Protein AF-A0A0C1F9B2-F1 (afdb_monomer_lite)

Structure (mmCIF, N/CA/C/O backbone):
data_AF-A0A0C1F9B2-F1
#
_entry.id   AF-A0A0C1F9B2-F1
#
loop_
_atom_site.group_PDB
_atom_site.id
_atom_site.type_symbol
_atom_site.label_atom_id
_atom_site.label_alt_id
_atom_site.label_comp_id
_atom_site.label_asym_id
_atom_site.label_entity_id
_atom_site.label_seq_id
_atom_site.pdbx_PDB_ins_code
_atom_site.Cartn_x
_atom_site.Cartn_y
_atom_site.Cartn_z
_atom_site.occupancy
_atom_site.B_iso_or_equiv
_atom_site.auth_seq_id
_atom_site.auth_comp_id
_atom_site.auth_asym_id
_atom_site.auth_atom_id
_atom_site.pdbx_PDB_model_num
ATOM 1 N N . MET A 1 1 ? -14.147 -4.500 24.768 1.00 48.09 1 MET A N 1
ATOM 2 C CA . MET A 1 1 ? -12.874 -5.251 24.877 1.00 48.09 1 MET A CA 1
ATOM 3 C C . MET A 1 1 ? -12.028 -4.928 23.657 1.00 48.09 1 MET A C 1
ATOM 5 O O . MET A 1 1 ? -12.586 -4.909 22.569 1.00 48.09 1 MET A O 1
ATOM 9 N N . LYS A 1 2 ? -10.729 -4.640 23.816 1.00 64.00 2 LYS A N 1
ATOM 10 C CA . LYS A 1 2 ? -9.827 -4.452 22.667 1.00 64.00 2 LYS A CA 1
ATOM 11 C C . LYS A 1 2 ? -9.590 -5.816 22.017 1.00 64.00 2 LYS A C 1
ATOM 13 O O . LYS A 1 2 ? -9.152 -6.745 22.693 1.00 64.00 2 LYS A O 1
ATOM 18 N N . THR A 1 3 ? -9.939 -5.950 20.745 1.00 78.38 3 THR A N 1
ATOM 19 C CA . THR A 1 3 ? -9.716 -7.176 19.975 1.00 78.38 3 THR A CA 1
ATOM 20 C C . THR A 1 3 ? -8.301 -7.185 19.410 1.00 78.38 3 THR A C 1
ATOM 22 O O . THR A 1 3 ? -7.729 -6.136 19.123 1.00 78.38 3 THR A O 1
ATOM 25 N N . LYS A 1 4 ? -7.705 -8.375 19.288 1.00 85.56 4 LYS A N 1
ATOM 26 C CA . LYS A 1 4 ? -6.409 -8.524 18.619 1.00 85.56 4 LYS A CA 1
ATOM 27 C C . LYS A 1 4 ? -6.575 -8.234 17.123 1.00 85.56 4 LYS A C 1
ATOM 29 O O . LYS A 1 4 ? -7.616 -8.567 16.542 1.00 85.56 4 LYS A O 1
ATOM 34 N N . LEU A 1 5 ? -5.525 -7.673 16.519 1.00 83.81 5 LEU A N 1
ATOM 35 C CA . LEU A 1 5 ? -5.416 -7.527 15.068 1.00 83.81 5 LEU A CA 1
ATOM 36 C C . LEU A 1 5 ? -5.719 -8.867 14.381 1.00 83.81 5 LEU A C 1
ATOM 38 O O . LEU A 1 5 ? -5.321 -9.922 14.881 1.00 83.81 5 LEU A O 1
ATOM 42 N N . LEU A 1 6 ? -6.401 -8.821 13.231 1.00 87.88 6 LEU A N 1
ATOM 43 C CA . LEU A 1 6 ? -6.657 -10.018 12.413 1.00 87.88 6 LEU A CA 1
ATOM 44 C C . LEU A 1 6 ? -5.352 -10.690 11.978 1.00 87.88 6 LEU A C 1
ATOM 46 O O . LEU A 1 6 ? -5.265 -11.913 11.951 1.00 87.88 6 LEU A O 1
ATOM 50 N N . ILE A 1 7 ? -4.347 -9.871 11.665 1.00 88.81 7 ILE A N 1
ATOM 51 C CA . ILE A 1 7 ? -2.993 -10.309 11.350 1.00 88.81 7 ILE A CA 1
ATOM 52 C C . ILE A 1 7 ? -2.043 -9.714 12.395 1.00 88.81 7 ILE A C 1
ATOM 54 O O . ILE A 1 7 ? -2.072 -8.501 12.614 1.00 88.81 7 ILE A O 1
ATOM 58 N N . PRO A 1 8 ? -1.186 -10.528 13.031 1.00 92.00 8 PRO A N 1
ATOM 59 C CA . PRO A 1 8 ? -0.151 -10.053 13.940 1.00 92.00 8 PRO A CA 1
ATOM 60 C C . PRO A 1 8 ? 0.686 -8.897 13.366 1.00 92.00 8 PRO A C 1
ATOM 62 O O . PRO A 1 8 ? 1.066 -8.902 12.194 1.00 92.00 8 PRO A O 1
ATOM 65 N N . ALA A 1 9 ? 1.017 -7.912 14.206 1.00 90.69 9 ALA A N 1
ATOM 66 C CA . ALA A 1 9 ? 1.734 -6.706 13.780 1.00 90.69 9 ALA A CA 1
ATOM 67 C C . ALA A 1 9 ? 3.113 -7.004 13.158 1.00 90.69 9 ALA A C 1
ATOM 69 O O . ALA A 1 9 ? 3.513 -6.340 12.205 1.00 90.69 9 ALA A O 1
ATOM 70 N N . ASN A 1 10 ? 3.807 -8.039 13.641 1.00 93.31 10 ASN A N 1
ATOM 71 C CA . ASN A 1 10 ? 5.087 -8.506 13.096 1.00 93.31 10 ASN A CA 1
ATOM 72 C C . ASN A 1 10 ? 4.993 -9.024 11.650 1.00 93.31 10 ASN A C 1
ATOM 74 O O . ASN A 1 10 ? 6.021 -9.135 10.995 1.00 93.31 10 ASN A O 1
ATOM 78 N N . ILE A 1 11 ? 3.792 -9.331 11.155 1.00 94.25 11 ILE A N 1
ATOM 79 C CA . ILE A 1 11 ? 3.538 -9.724 9.763 1.00 94.25 11 ILE A CA 1
ATOM 80 C C . ILE A 1 11 ? 2.943 -8.544 8.984 1.00 94.25 11 ILE A C 1
ATOM 82 O O . ILE A 1 11 ? 3.362 -8.258 7.862 1.00 94.25 11 ILE A O 1
ATOM 86 N N . LEU A 1 12 ? 1.997 -7.821 9.593 1.00 94.00 12 LEU A N 1
ATOM 87 C CA . LEU A 1 12 ? 1.293 -6.714 8.947 1.00 94.00 12 LEU A CA 1
ATOM 88 C C . LEU A 1 12 ? 2.220 -5.534 8.611 1.00 94.00 12 LEU A C 1
ATOM 90 O O . LEU A 1 12 ? 2.073 -4.933 7.550 1.00 94.00 12 LEU A O 1
ATOM 94 N N . ILE A 1 13 ? 3.188 -5.219 9.479 1.00 94.50 13 ILE A N 1
ATOM 95 C CA . ILE A 1 13 ? 4.141 -4.121 9.254 1.00 94.50 13 ILE A CA 1
ATOM 96 C C . ILE A 1 13 ? 5.056 -4.409 8.049 1.00 94.50 13 ILE A C 1
ATOM 98 O O . ILE A 1 13 ? 5.111 -3.562 7.156 1.00 94.50 13 ILE A O 1
ATOM 102 N N . PRO A 1 14 ? 5.728 -5.575 7.944 1.00 96.25 14 PRO A N 1
ATOM 103 C CA . PRO A 1 14 ? 6.480 -5.924 6.740 1.00 96.25 14 PRO A CA 1
ATOM 104 C C . PRO A 1 14 ? 5.639 -5.901 5.463 1.00 96.25 14 PRO A C 1
ATOM 106 O O . PRO A 1 14 ? 6.103 -5.387 4.450 1.00 96.25 14 PRO A O 1
ATOM 109 N N . LEU A 1 15 ? 4.395 -6.396 5.507 1.00 95.12 15 LEU A N 1
ATOM 110 C CA . LEU A 1 15 ? 3.470 -6.336 4.369 1.00 95.12 15 LEU A CA 1
ATOM 111 C C . LEU A 1 15 ? 3.159 -4.895 3.954 1.00 95.12 15 LEU A C 1
ATOM 113 O O . LEU A 1 15 ? 3.148 -4.594 2.7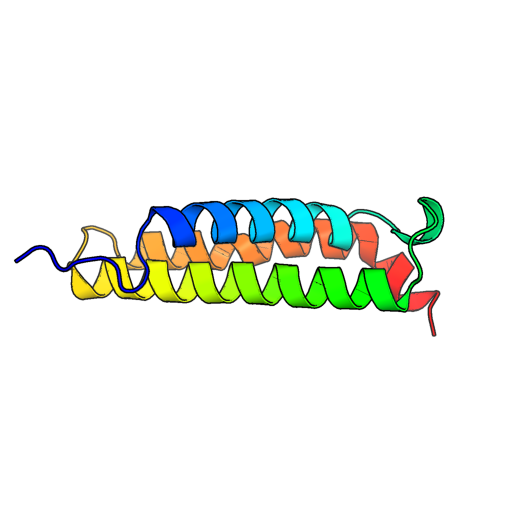62 1.00 95.12 15 LEU A O 1
ATOM 117 N N . ALA A 1 16 ? 2.932 -4.006 4.924 1.00 94.00 16 ALA A N 1
ATOM 118 C CA . ALA A 1 16 ? 2.670 -2.593 4.675 1.00 94.00 16 ALA A CA 1
ATOM 119 C C . ALA A 1 16 ? 3.889 -1.892 4.062 1.00 94.00 16 ALA A C 1
ATOM 121 O O . ALA A 1 16 ? 3.746 -1.167 3.080 1.00 94.00 16 ALA A O 1
ATOM 122 N N . LEU A 1 17 ? 5.087 -2.147 4.597 1.00 95.31 17 LEU A N 1
ATOM 123 C CA . LEU A 1 17 ? 6.337 -1.600 4.067 1.00 95.31 17 LEU A CA 1
ATOM 124 C C . LEU A 1 17 ? 6.619 -2.114 2.655 1.00 95.31 17 LEU A C 1
ATOM 126 O O . LEU A 1 17 ? 6.905 -1.320 1.761 1.00 95.31 17 LEU A O 1
ATOM 130 N N . PHE A 1 18 ? 6.493 -3.425 2.441 1.00 95.38 18 PHE A N 1
ATOM 131 C CA . PHE A 1 18 ? 6.670 -4.039 1.131 1.00 95.38 18 PHE A CA 1
ATOM 132 C C . PHE A 1 18 ? 5.677 -3.458 0.121 1.00 95.38 18 PHE A C 1
ATOM 134 O O . PHE A 1 18 ? 6.082 -2.957 -0.927 1.00 95.38 18 PHE A O 1
ATOM 141 N N . GLY A 1 19 ? 4.385 -3.460 0.463 1.00 92.69 19 GLY A N 1
ATOM 142 C CA . GLY A 1 19 ? 3.326 -2.902 -0.370 1.00 92.69 19 GLY A CA 1
ATOM 143 C C . GLY A 1 19 ? 3.607 -1.450 -0.742 1.00 92.69 19 GLY A C 1
ATOM 144 O O . GLY A 1 19 ? 3.629 -1.128 -1.927 1.00 92.69 19 GLY A O 1
ATOM 145 N N . ALA A 1 20 ? 3.916 -0.593 0.233 1.00 91.00 20 ALA A N 1
ATOM 146 C CA . ALA A 1 20 ? 4.182 0.825 -0.000 1.00 91.00 20 ALA A CA 1
ATOM 147 C C . ALA A 1 20 ? 5.415 1.066 -0.889 1.00 91.00 20 ALA A C 1
ATOM 149 O O . ALA A 1 20 ? 5.315 1.761 -1.903 1.00 91.00 20 ALA A O 1
ATOM 150 N N . ILE A 1 21 ? 6.564 0.472 -0.545 1.00 92.50 21 ILE A N 1
ATOM 151 C CA . ILE A 1 21 ? 7.831 0.691 -1.259 1.00 92.50 21 ILE A CA 1
ATOM 152 C C . ILE A 1 21 ? 7.723 0.184 -2.695 1.00 92.50 21 ILE A C 1
ATOM 154 O O . ILE A 1 21 ? 7.998 0.928 -3.638 1.00 92.50 21 ILE A O 1
ATOM 158 N N . PHE A 1 22 ? 7.293 -1.064 -2.882 1.00 92.62 22 PHE A N 1
ATOM 159 C CA . PHE A 1 22 ? 7.259 -1.668 -4.210 1.00 92.62 22 PHE A CA 1
ATOM 160 C C . PHE A 1 22 ? 6.116 -1.126 -5.068 1.00 92.62 22 PHE A C 1
ATOM 162 O O . PHE A 1 22 ? 6.278 -1.029 -6.283 1.00 92.62 22 PHE A O 1
ATOM 169 N N . THR A 1 23 ? 5.003 -0.683 -4.477 1.00 91.06 23 THR A N 1
ATOM 170 C CA . THR A 1 23 ? 3.963 0.029 -5.234 1.00 91.06 23 THR A CA 1
ATOM 171 C C . THR A 1 23 ? 4.536 1.316 -5.818 1.00 91.06 23 THR A C 1
ATOM 173 O O . THR A 1 23 ? 4.502 1.501 -7.033 1.00 91.06 23 THR A O 1
ATOM 176 N N . VAL A 1 24 ? 5.137 2.174 -4.989 1.00 88.25 24 VAL A N 1
ATOM 177 C CA . VAL A 1 24 ? 5.729 3.431 -5.468 1.00 88.25 24 VAL A CA 1
ATOM 178 C C . VAL A 1 24 ? 6.840 3.155 -6.477 1.00 88.25 24 VAL A C 1
ATOM 180 O O . VAL A 1 24 ? 6.854 3.766 -7.544 1.00 88.25 24 VAL A O 1
ATOM 183 N N . PHE A 1 25 ? 7.739 2.214 -6.192 1.00 88.81 25 PHE A N 1
ATOM 184 C CA . PHE A 1 25 ? 8.878 1.918 -7.057 1.00 88.81 25 PHE A CA 1
ATOM 185 C C . PHE A 1 25 ? 8.448 1.350 -8.417 1.00 88.81 25 PHE A C 1
ATOM 187 O O . PHE A 1 25 ? 8.805 1.897 -9.459 1.00 88.81 25 PHE A O 1
ATOM 194 N N . THR A 1 26 ? 7.626 0.299 -8.434 1.00 89.50 26 THR A N 1
ATOM 195 C CA . THR A 1 26 ? 7.234 -0.361 -9.689 1.00 89.50 26 THR A CA 1
ATOM 196 C C . THR A 1 26 ? 6.266 0.477 -10.533 1.00 89.50 26 THR A C 1
ATOM 198 O O . THR A 1 26 ? 6.285 0.410 -11.766 1.00 89.50 26 THR A O 1
ATOM 201 N N . VAL A 1 27 ? 5.451 1.329 -9.903 1.00 87.56 27 VAL A N 1
ATOM 202 C CA . VAL A 1 27 ? 4.593 2.282 -10.621 1.00 87.56 27 VAL A CA 1
ATOM 203 C C . VAL A 1 27 ? 5.400 3.475 -11.130 1.00 87.56 27 VAL A C 1
ATOM 205 O O . VAL A 1 27 ? 5.152 3.936 -12.241 1.00 87.56 27 VAL A O 1
ATOM 208 N N . SER A 1 28 ? 6.420 3.935 -10.408 1.00 86.44 28 SER A N 1
ATOM 209 C CA . SER A 1 28 ? 7.209 5.099 -10.833 1.00 86.44 28 SER A CA 1
ATOM 210 C C . SER A 1 28 ? 8.235 4.761 -11.911 1.00 86.44 28 SER A C 1
ATOM 212 O O . SER A 1 28 ? 8.330 5.485 -12.900 1.00 86.44 28 SER A O 1
ATOM 214 N N . PHE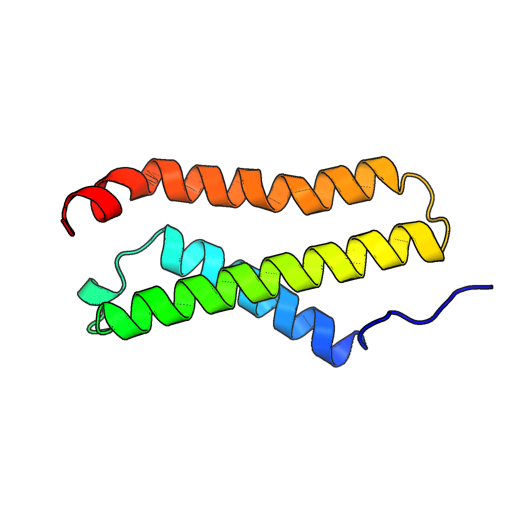 A 1 29 ? 8.961 3.653 -11.763 1.00 85.94 29 PHE A N 1
ATOM 215 C CA . PHE A 1 29 ? 10.117 3.325 -12.599 1.00 85.94 29 PHE A CA 1
ATOM 216 C C . PHE A 1 29 ? 9.807 2.254 -13.649 1.00 85.94 29 PHE A C 1
ATOM 218 O O . PHE A 1 29 ? 8.859 1.475 -13.516 1.00 85.94 29 PHE A O 1
ATOM 225 N N . ASP A 1 30 ? 10.602 2.232 -14.718 1.00 83.75 30 ASP A N 1
ATOM 226 C CA . ASP A 1 30 ? 10.659 1.096 -15.633 1.00 83.75 30 ASP A CA 1
ATOM 227 C C . ASP A 1 30 ? 11.726 0.115 -15.143 1.00 83.75 30 ASP A C 1
ATOM 229 O O . ASP A 1 30 ? 12.924 0.386 -15.210 1.00 83.75 30 ASP A O 1
ATOM 233 N N . LEU A 1 31 ? 11.285 -1.031 -14.631 1.00 85.06 31 LEU A N 1
ATOM 234 C CA . LEU A 1 31 ? 12.174 -2.043 -14.065 1.00 85.06 31 LEU A CA 1
ATOM 235 C C . LEU A 1 31 ? 13.064 -2.703 -15.125 1.00 85.06 31 LEU A C 1
ATOM 237 O O . LEU A 1 31 ? 14.134 -3.209 -14.787 1.00 85.06 31 LEU A O 1
ATOM 241 N N . THR A 1 32 ? 12.674 -2.647 -16.401 1.00 85.62 32 THR A N 1
ATOM 242 C CA . THR A 1 32 ? 13.485 -3.198 -17.494 1.00 85.62 32 THR A CA 1
ATOM 243 C C . THR A 1 32 ? 14.798 -2.442 -17.673 1.00 85.62 32 THR A C 1
ATOM 245 O O . THR A 1 32 ? 15.815 -3.057 -17.985 1.00 85.62 32 THR A O 1
ATOM 248 N N . SER A 1 33 ? 14.824 -1.143 -17.348 1.00 84.94 33 SER A N 1
ATOM 249 C CA . SER A 1 33 ? 16.053 -0.336 -17.357 1.00 84.94 33 SER A CA 1
ATOM 250 C C . SER A 1 33 ? 17.083 -0.776 -16.308 1.00 84.94 33 SER A C 1
ATOM 252 O O . SER A 1 33 ? 18.269 -0.501 -16.456 1.00 84.94 33 SER A O 1
ATOM 254 N N . PHE A 1 34 ? 16.648 -1.517 -15.284 1.00 85.31 34 PHE A N 1
ATOM 255 C CA . PHE A 1 34 ? 17.506 -2.116 -14.260 1.00 85.31 34 PHE A CA 1
ATOM 256 C C . PHE A 1 34 ? 17.875 -3.578 -14.568 1.00 85.31 34 PHE A C 1
ATOM 258 O O . PHE A 1 34 ? 18.396 -4.277 -13.701 1.00 85.31 34 PHE A O 1
ATOM 265 N N . GLY A 1 35 ? 17.579 -4.073 -15.775 1.00 88.94 35 GLY A N 1
ATOM 266 C CA . GLY A 1 35 ? 17.830 -5.463 -16.169 1.00 88.94 35 GLY A CA 1
ATOM 267 C C . GLY A 1 35 ? 16.810 -6.470 -15.628 1.00 88.94 35 GLY A C 1
ATOM 268 O O . GLY A 1 35 ? 17.005 -7.675 -15.771 1.00 88.94 35 GLY A O 1
ATOM 269 N N . ILE A 1 36 ? 15.710 -6.009 -15.019 1.00 87.62 36 ILE A N 1
ATOM 270 C CA . ILE A 1 36 ? 14.644 -6.890 -14.532 1.00 87.62 36 ILE A CA 1
ATOM 271 C C . ILE A 1 36 ? 13.717 -7.243 -15.706 1.00 87.62 36 ILE A C 1
ATOM 273 O O . ILE A 1 36 ? 13.168 -6.338 -16.339 1.00 87.62 36 ILE A O 1
ATOM 277 N N . PRO A 1 37 ? 13.472 -8.537 -15.990 1.00 89.19 37 PRO A N 1
ATOM 278 C CA . PRO A 1 37 ? 12.561 -8.939 -17.055 1.00 89.19 37 PRO A CA 1
ATOM 279 C C . PRO A 1 37 ? 11.157 -8.360 -16.863 1.00 89.19 37 PRO A C 1
ATOM 281 O O . PRO A 1 37 ? 10.636 -8.330 -15.746 1.00 89.19 37 PRO A O 1
ATOM 284 N N . LEU A 1 38 ? 10.492 -7.982 -17.960 1.00 86.81 38 LEU A N 1
ATOM 285 C CA . LEU A 1 38 ? 9.162 -7.366 -17.910 1.00 86.81 38 LEU A CA 1
ATOM 286 C C . LEU A 1 38 ? 8.137 -8.219 -17.143 1.00 86.81 38 LEU A C 1
ATOM 288 O O . LEU A 1 38 ? 7.346 -7.689 -16.364 1.00 86.81 38 LEU A O 1
ATOM 292 N N . ALA A 1 39 ? 8.169 -9.541 -17.333 1.00 87.44 39 ALA A N 1
ATOM 293 C CA . ALA A 1 39 ? 7.293 -10.474 -16.627 1.00 87.44 39 ALA A CA 1
ATOM 294 C C . ALA A 1 39 ? 7.509 -10.433 -15.103 1.00 87.44 39 ALA A C 1
ATOM 296 O O . ALA A 1 39 ? 6.541 -10.354 -14.347 1.00 87.44 39 ALA A O 1
ATOM 29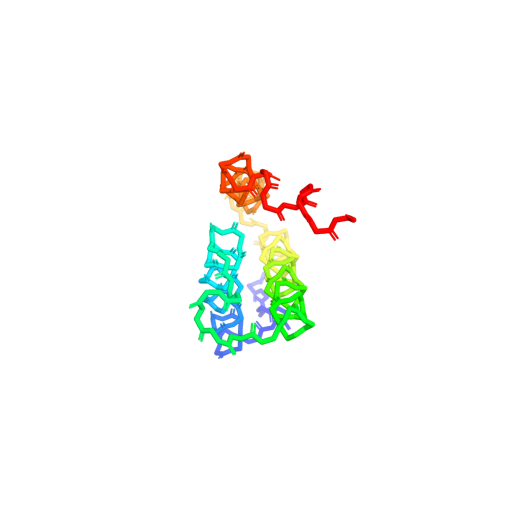7 N N . ALA A 1 40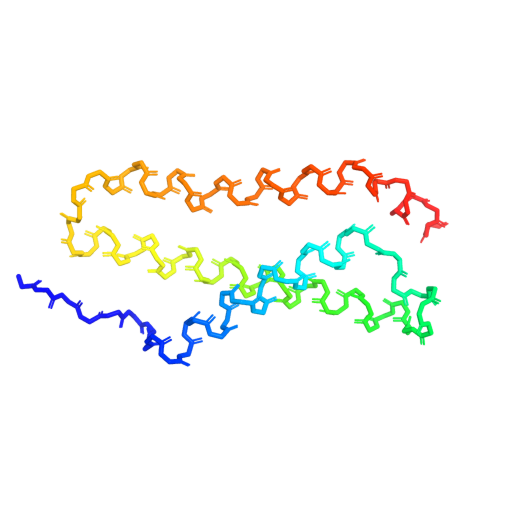 ? 8.769 -10.409 -14.656 1.00 88.50 40 ALA A N 1
ATOM 298 C CA . ALA A 1 40 ? 9.117 -10.301 -13.241 1.00 88.50 40 ALA A CA 1
ATOM 299 C C . ALA A 1 40 ? 8.716 -8.935 -12.664 1.00 88.50 40 ALA A C 1
ATOM 301 O O . ALA A 1 40 ? 8.181 -8.865 -11.559 1.00 88.50 40 ALA A O 1
ATOM 302 N N . GLY A 1 41 ? 8.897 -7.857 -13.434 1.00 87.75 41 GLY A N 1
ATOM 303 C CA . GLY A 1 41 ? 8.468 -6.517 -13.036 1.00 87.75 41 GLY A CA 1
ATOM 304 C C . GLY A 1 41 ? 6.952 -6.404 -12.856 1.00 87.75 41 GLY A C 1
ATOM 305 O O . GLY A 1 41 ? 6.492 -5.901 -11.833 1.00 87.75 41 GLY A O 1
ATOM 306 N N . LYS A 1 42 ? 6.169 -6.946 -13.799 1.00 88.31 42 LYS A N 1
ATOM 307 C CA . LYS A 1 42 ? 4.700 -7.009 -13.695 1.00 88.31 42 LYS A CA 1
ATOM 308 C C . LYS A 1 42 ? 4.255 -7.845 -12.496 1.00 88.31 42 LYS A C 1
ATOM 310 O O . LYS A 1 42 ? 3.390 -7.413 -11.738 1.00 88.31 42 LYS A O 1
ATOM 315 N N . PHE A 1 43 ? 4.868 -9.011 -12.295 1.00 91.62 43 PHE A N 1
ATOM 316 C CA . PHE A 1 43 ? 4.596 -9.867 -11.141 1.00 91.62 43 PHE A CA 1
ATOM 317 C C . PHE A 1 43 ? 4.839 -9.136 -9.813 1.00 91.62 43 PHE A C 1
ATOM 319 O O . PHE A 1 43 ? 3.982 -9.158 -8.929 1.00 91.62 43 PHE A O 1
ATOM 326 N N . LEU A 1 44 ? 5.956 -8.412 -9.703 1.00 92.50 44 LEU A N 1
ATOM 327 C CA . LEU A 1 44 ? 6.283 -7.614 -8.525 1.00 92.50 44 LEU A CA 1
ATOM 328 C C . LEU A 1 44 ? 5.257 -6.499 -8.274 1.00 92.50 44 LEU A C 1
ATOM 330 O O . LEU A 1 44 ? 4.838 -6.311 -7.132 1.00 92.50 44 LEU A O 1
ATOM 334 N N . THR A 1 45 ? 4.799 -5.804 -9.322 1.00 91.00 45 THR A N 1
ATOM 335 C CA . THR A 1 45 ? 3.716 -4.812 -9.211 1.00 91.00 45 THR A CA 1
ATOM 336 C C . THR A 1 45 ? 2.423 -5.435 -8.690 1.00 91.00 45 THR A C 1
ATOM 338 O O . THR A 1 45 ? 1.801 -4.876 -7.787 1.00 91.00 45 THR A O 1
ATOM 341 N N . TYR A 1 46 ? 2.023 -6.602 -9.207 1.00 91.88 46 TYR A N 1
ATOM 342 C CA . TYR A 1 46 ? 0.809 -7.283 -8.746 1.00 91.88 46 TYR A CA 1
ATOM 343 C C . TYR A 1 46 ? 0.888 -7.676 -7.271 1.00 91.88 46 TYR A C 1
ATOM 345 O O . TYR A 1 46 ? -0.059 -7.420 -6.526 1.00 91.88 46 TYR A O 1
ATOM 353 N N . ILE A 1 47 ? 2.015 -8.244 -6.831 1.00 94.88 47 ILE A N 1
ATOM 354 C CA . ILE A 1 47 ? 2.206 -8.589 -5.417 1.00 94.88 47 ILE A CA 1
ATOM 355 C C . ILE A 1 47 ? 2.182 -7.327 -4.555 1.00 94.88 47 ILE A C 1
ATOM 357 O O . ILE A 1 47 ? 1.513 -7.314 -3.526 1.00 94.88 47 ILE A O 1
ATOM 361 N N . ALA A 1 48 ? 2.857 -6.254 -4.973 1.00 93.38 48 ALA A N 1
ATOM 362 C CA . ALA A 1 48 ? 2.878 -5.006 -4.217 1.00 93.38 48 ALA A CA 1
ATOM 363 C C . ALA A 1 48 ? 1.468 -4.419 -4.027 1.00 93.38 48 ALA A C 1
ATOM 365 O O . ALA A 1 48 ? 1.098 -4.055 -2.907 1.00 93.38 48 ALA A O 1
ATOM 366 N N . PHE A 1 49 ? 0.652 -4.395 -5.086 1.00 92.25 49 PHE A N 1
ATOM 367 C CA . PHE A 1 49 ? -0.745 -3.968 -4.997 1.00 92.25 49 PHE A CA 1
ATOM 368 C C . PHE A 1 49 ? -1.583 -4.885 -4.107 1.00 92.25 49 PHE A C 1
ATOM 370 O O . PHE A 1 49 ? -2.356 -4.387 -3.287 1.00 92.25 49 PHE A O 1
ATOM 377 N N . LEU A 1 50 ? -1.409 -6.205 -4.216 1.00 94.50 50 LEU A N 1
ATOM 378 C CA . LEU A 1 50 ? -2.127 -7.165 -3.382 1.00 94.50 50 LEU A CA 1
ATOM 379 C C . LEU A 1 50 ? -1.780 -6.993 -1.897 1.00 94.50 50 LEU A C 1
ATOM 381 O O . LEU A 1 50 ? -2.681 -6.955 -1.060 1.00 94.50 50 LEU A O 1
ATOM 385 N N . CYS A 1 51 ? -0.498 -6.831 -1.561 1.00 94.44 51 CYS A N 1
ATOM 386 C CA . CYS A 1 51 ? -0.055 -6.560 -0.194 1.00 94.44 51 CYS A CA 1
ATOM 387 C C . CYS A 1 51 ? -0.670 -5.263 0.344 1.00 94.44 51 CYS A C 1
ATOM 389 O O . CYS A 1 51 ? -1.254 -5.277 1.428 1.00 94.44 51 CYS A O 1
ATOM 391 N N . SER A 1 52 ? -0.603 -4.169 -0.422 1.00 92.81 52 SER A N 1
ATOM 392 C CA . SER A 1 52 ? -1.205 -2.882 -0.041 1.00 92.81 52 SER A CA 1
ATOM 393 C C . SER A 1 52 ? -2.714 -3.002 0.195 1.00 92.81 52 SER A C 1
ATOM 395 O O . SER A 1 52 ? -3.237 -2.475 1.178 1.00 92.81 52 SER A O 1
ATOM 397 N N . PHE A 1 53 ? -3.413 -3.746 -0.666 1.00 93.25 53 PHE A N 1
ATOM 398 C CA . PHE A 1 53 ? -4.848 -3.993 -0.541 1.00 93.25 53 PHE A CA 1
ATOM 399 C C . PHE A 1 53 ? -5.197 -4.803 0.716 1.00 93.25 53 PHE A C 1
ATOM 401 O O . PHE A 1 53 ? -6.078 -4.406 1.480 1.00 93.25 53 PHE A O 1
ATOM 408 N N . LEU A 1 54 ? -4.482 -5.903 0.977 1.00 93.88 54 LEU A N 1
ATOM 409 C CA . LEU A 1 54 ? -4.691 -6.729 2.172 1.00 93.88 54 LEU A CA 1
ATOM 410 C C . LEU A 1 54 ? -4.435 -5.941 3.460 1.00 93.88 54 LEU A C 1
ATOM 412 O O . LEU A 1 54 ? -5.213 -6.042 4.409 1.00 93.88 54 LEU A O 1
ATOM 416 N N . VAL A 1 55 ? -3.379 -5.125 3.483 1.00 94.62 55 VAL A N 1
ATOM 417 C CA . VAL A 1 55 ? -3.074 -4.242 4.614 1.00 94.62 55 VAL A CA 1
ATOM 418 C C . VAL A 1 55 ? -4.226 -3.270 4.855 1.00 94.62 55 VAL A C 1
ATOM 420 O O . VAL A 1 55 ? -4.694 -3.162 5.989 1.00 94.62 55 VAL A O 1
ATOM 423 N N . ALA A 1 56 ? -4.736 -2.619 3.806 1.00 94.62 56 ALA A N 1
ATOM 424 C CA . ALA A 1 56 ? -5.874 -1.714 3.928 1.00 94.62 56 ALA A CA 1
ATOM 425 C C . ALA A 1 56 ? -7.112 -2.429 4.496 1.00 94.62 56 ALA A C 1
ATOM 427 O O . ALA A 1 56 ? -7.714 -1.929 5.445 1.00 94.62 56 ALA A O 1
ATOM 428 N N . LEU A 1 57 ? -7.459 -3.622 3.997 1.00 94.88 57 LEU A N 1
ATOM 429 C CA . LEU A 1 57 ? -8.595 -4.396 4.514 1.00 94.88 57 LEU A CA 1
ATOM 430 C C . LEU A 1 57 ? -8.445 -4.753 5.997 1.00 94.88 57 LEU A C 1
ATOM 432 O O . LEU A 1 57 ? -9.399 -4.607 6.766 1.00 94.88 57 LEU A O 1
ATOM 436 N N . VAL A 1 58 ? -7.257 -5.199 6.412 1.00 95.19 58 VAL A N 1
ATOM 437 C CA . VAL A 1 58 ? -6.989 -5.556 7.812 1.00 95.19 58 VAL A CA 1
ATOM 438 C C . VAL A 1 58 ? -7.103 -4.333 8.718 1.00 95.19 58 VAL A C 1
ATOM 440 O O . VAL A 1 58 ? -7.750 -4.420 9.761 1.00 95.19 58 VAL A O 1
ATOM 443 N N . LEU A 1 59 ? -6.530 -3.195 8.316 1.00 95.12 59 LEU A N 1
ATOM 444 C CA . LEU A 1 59 ? -6.577 -1.956 9.096 1.00 95.12 59 LEU A CA 1
ATOM 445 C C . LEU A 1 59 ? -7.992 -1.370 9.168 1.00 95.12 59 LEU A C 1
ATOM 447 O O . LEU A 1 59 ? -8.419 -0.948 10.242 1.00 95.12 59 LEU A O 1
ATOM 451 N N . ILE A 1 60 ? -8.749 -1.399 8.066 1.00 95.44 60 ILE A N 1
ATOM 452 C CA . ILE A 1 60 ? -10.165 -1.003 8.053 1.00 95.44 60 ILE A CA 1
ATOM 453 C C . ILE A 1 60 ? -10.956 -1.901 9.010 1.00 95.44 60 ILE A C 1
ATOM 455 O O . ILE A 1 60 ? -11.671 -1.408 9.882 1.00 95.44 60 ILE A O 1
ATOM 459 N N . SER A 1 61 ? -10.803 -3.222 8.905 1.00 95.12 61 SER A N 1
ATOM 460 C CA . SER A 1 61 ? -11.497 -4.146 9.804 1.00 95.12 61 SER A CA 1
ATOM 461 C C . SER A 1 61 ? -11.140 -3.890 11.270 1.00 95.12 61 SER A C 1
ATOM 463 O O . SER A 1 61 ? -12.031 -3.887 12.119 1.00 95.12 61 SER A O 1
ATOM 465 N N . ASP A 1 62 ? -9.872 -3.609 11.576 1.00 94.75 62 ASP A N 1
ATOM 466 C CA . ASP A 1 62 ? -9.426 -3.311 12.936 1.00 94.75 62 ASP A CA 1
ATOM 467 C C . ASP A 1 62 ? -10.100 -2.057 13.516 1.00 94.75 62 ASP A C 1
ATOM 469 O O . ASP A 1 62 ? -10.671 -2.120 14.611 1.00 94.75 62 ASP A O 1
ATOM 473 N N . VAL A 1 63 ? -10.132 -0.945 12.769 1.00 96.06 63 VAL A N 1
ATOM 474 C CA . VAL A 1 63 ? -10.739 0.301 13.270 1.00 96.06 63 VAL A CA 1
ATOM 475 C C . VAL A 1 63 ? -12.244 0.164 13.509 1.00 96.06 63 VAL A C 1
ATOM 477 O O . VAL A 1 63 ? -12.775 0.768 14.447 1.00 96.06 63 VAL A O 1
ATOM 480 N N . PHE A 1 64 ? -12.937 -0.660 12.715 1.00 95.25 64 PHE A N 1
ATOM 481 C CA . PHE A 1 64 ? -14.355 -0.959 12.923 1.00 95.25 64 PHE A CA 1
ATOM 482 C C . PHE A 1 64 ? -14.582 -1.928 14.087 1.00 95.25 64 PHE A C 1
ATOM 484 O O . PHE A 1 64 ? -15.418 -1.642 14.947 1.00 95.25 64 PHE A O 1
ATOM 491 N N . ARG A 1 65 ? -13.827 -3.032 14.163 1.00 94.12 65 ARG A N 1
ATOM 492 C CA . ARG A 1 65 ? -13.955 -4.041 15.233 1.00 94.12 65 ARG A CA 1
ATOM 493 C C . ARG A 1 65 ? -13.649 -3.465 16.612 1.00 94.12 65 ARG A C 1
ATOM 495 O O . ARG A 1 65 ? -14.302 -3.836 17.583 1.00 94.12 65 ARG A O 1
ATOM 502 N N . ASN A 1 66 ? -12.697 -2.539 16.696 1.00 92.31 66 ASN A N 1
ATOM 503 C CA . ASN A 1 66 ? -12.320 -1.885 17.949 1.00 92.31 66 ASN A CA 1
ATOM 504 C C . ASN A 1 66 ? -13.083 -0.579 18.222 1.00 92.31 66 ASN A C 1
ATOM 506 O O . ASN A 1 66 ? -12.813 0.074 19.229 1.00 92.31 66 ASN A O 1
ATOM 510 N N . ASN A 1 67 ? -14.035 -0.204 17.357 1.00 92.56 67 ASN A N 1
ATOM 511 C CA . ASN A 1 67 ? -14.810 1.035 17.440 1.00 92.56 67 ASN A CA 1
ATOM 512 C C . ASN A 1 67 ? -13.933 2.280 17.681 1.00 92.56 67 ASN A C 1
ATOM 514 O O . ASN A 1 67 ? -14.225 3.108 18.547 1.00 92.56 67 ASN A O 1
ATOM 518 N N . ILE A 1 68 ? -12.835 2.390 16.928 1.00 94.25 68 ILE A N 1
ATOM 519 C CA . ILE A 1 68 ? -11.867 3.479 17.076 1.00 94.25 68 ILE A CA 1
ATOM 520 C C . ILE A 1 68 ? -12.544 4.821 16.740 1.00 94.25 68 ILE A C 1
ATOM 522 O O . ILE A 1 68 ? -13.236 4.920 15.717 1.00 94.25 68 ILE A O 1
ATOM 526 N N . PRO A 1 69 ? -12.361 5.872 17.563 1.00 95.88 69 PRO A N 1
ATOM 527 C CA . PRO A 1 69 ? -12.854 7.207 17.246 1.00 95.88 69 PRO A CA 1
ATOM 528 C C . PRO A 1 69 ? -12.377 7.665 15.864 1.00 95.88 69 PRO A C 1
ATOM 530 O O . PRO A 1 69 ? -11.202 7.539 15.522 1.00 95.88 69 PRO A O 1
ATOM 533 N N . GLY A 1 70 ? -13.301 8.165 15.042 1.00 95.06 70 GLY A N 1
ATOM 534 C CA . GLY A 1 70 ? -12.980 8.581 13.675 1.00 95.06 70 GLY A CA 1
ATOM 535 C C . GLY A 1 70 ? -12.718 7.431 12.693 1.00 95.06 70 GLY A C 1
ATOM 536 O O . GLY A 1 70 ? -12.125 7.677 11.649 1.00 95.06 70 GLY A O 1
ATOM 537 N N . LYS A 1 71 ? -13.164 6.193 12.963 1.00 95.75 71 LYS A N 1
ATOM 538 C CA . LYS A 1 71 ? -13.028 5.022 12.059 1.00 95.75 71 LYS A CA 1
ATOM 539 C C . LYS A 1 71 ? -13.341 5.293 10.578 1.00 95.75 71 LYS A C 1
ATOM 541 O O . LYS A 1 71 ? -12.672 4.747 9.704 1.00 95.75 71 LYS A O 1
ATOM 546 N N . TYR A 1 72 ? -14.310 6.164 10.286 1.00 95.81 72 TYR A N 1
ATOM 547 C CA . TYR A 1 72 ? -14.635 6.577 8.916 1.00 95.81 72 TYR A CA 1
ATOM 548 C C . TYR A 1 72 ? -13.528 7.432 8.281 1.00 95.81 72 TYR A C 1
ATOM 550 O O . TYR A 1 72 ? -13.163 7.194 7.134 1.00 95.81 72 TYR A O 1
ATOM 558 N N . LEU A 1 73 ? -12.943 8.371 9.035 1.00 95.50 73 LEU A N 1
ATOM 559 C CA . LEU A 1 73 ? -11.801 9.176 8.588 1.00 95.50 73 LEU A CA 1
ATOM 560 C C . LEU A 1 73 ? -10.547 8.315 8.415 1.00 95.50 73 LEU A C 1
ATOM 562 O O . LEU A 1 73 ? -9.840 8.470 7.425 1.00 95.50 73 LEU A O 1
ATOM 566 N N . TRP A 1 74 ? -10.303 7.364 9.323 1.00 95.06 74 TRP A N 1
ATOM 567 C CA . TRP A 1 74 ? -9.219 6.389 9.170 1.00 95.06 74 TRP A CA 1
ATOM 568 C C . TRP A 1 74 ? -9.381 5.547 7.906 1.00 95.06 74 TRP A C 1
ATOM 570 O O . TRP A 1 74 ? -8.440 5.423 7.130 1.00 95.06 74 TRP A O 1
ATOM 580 N N . THR A 1 75 ? -10.588 5.032 7.657 1.00 94.50 75 THR A N 1
ATOM 581 C CA . THR A 1 75 ? -10.911 4.274 6.438 1.00 94.50 75 THR A CA 1
ATOM 582 C C . THR A 1 75 ? -10.658 5.105 5.186 1.00 94.50 75 THR A C 1
ATOM 584 O O . THR A 1 75 ? -10.005 4.633 4.260 1.00 94.50 75 THR A O 1
ATOM 587 N N . LEU A 1 76 ? -11.111 6.361 5.178 1.00 93.69 76 LEU A N 1
ATOM 588 C CA . LEU A 1 76 ? -10.842 7.292 4.087 1.00 93.69 76 LEU A CA 1
ATOM 589 C C . LEU A 1 76 ? -9.331 7.491 3.890 1.00 93.69 76 LEU A C 1
ATOM 591 O O . LEU A 1 76 ? -8.846 7.377 2.770 1.00 93.69 76 LEU A O 1
ATOM 595 N N . GLY A 1 77 ? -8.574 7.698 4.971 1.00 92.12 77 GLY A N 1
ATOM 596 C CA . GLY A 1 77 ? -7.114 7.806 4.933 1.00 92.12 77 GLY A CA 1
ATOM 597 C C . GLY A 1 77 ? -6.431 6.563 4.352 1.00 92.12 77 GLY A C 1
ATOM 598 O O . GLY A 1 77 ? -5.555 6.689 3.496 1.00 92.12 77 G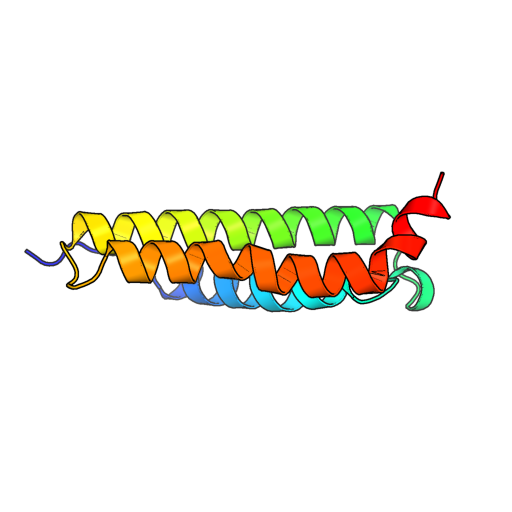LY A O 1
ATOM 599 N N . PHE A 1 78 ? -6.865 5.362 4.743 1.00 92.25 78 PHE A N 1
ATOM 600 C CA . PHE A 1 78 ? -6.337 4.109 4.194 1.00 92.25 78 PHE A CA 1
ATOM 601 C C . PHE A 1 78 ? -6.629 3.970 2.695 1.00 92.25 78 PHE A C 1
ATOM 603 O O . PHE A 1 78 ? -5.750 3.558 1.940 1.00 92.25 78 PHE A O 1
ATOM 610 N N . LEU A 1 79 ? -7.820 4.367 2.241 1.00 89.19 79 LEU A N 1
ATOM 611 C CA . LEU A 1 79 ? -8.203 4.319 0.826 1.00 89.19 79 LEU A CA 1
ATOM 612 C C . LEU A 1 79 ? -7.512 5.406 -0.019 1.00 89.19 79 LEU A C 1
ATOM 614 O O . LEU A 1 79 ? -7.204 5.167 -1.187 1.00 89.19 79 LEU A O 1
ATOM 618 N N . ILE A 1 80 ? -7.190 6.567 0.564 1.00 87.44 80 ILE A N 1
ATOM 619 C CA . ILE A 1 80 ? -6.446 7.653 -0.103 1.00 87.44 80 ILE A CA 1
ATOM 620 C C . ILE A 1 80 ? -5.029 7.225 -0.516 1.00 87.44 80 ILE A C 1
ATOM 622 O O . ILE A 1 80 ? -4.466 7.807 -1.446 1.00 87.44 80 ILE A O 1
ATOM 626 N N . SER A 1 81 ? -4.464 6.167 0.073 1.00 79.19 81 SER A N 1
ATOM 627 C CA . SER A 1 81 ? -3.211 5.568 -0.420 1.00 79.19 81 SER A CA 1
ATOM 628 C C . SER A 1 81 ? -3.276 5.192 -1.915 1.00 79.19 81 SER A C 1
ATOM 630 O O . SER A 1 81 ? -2.278 5.302 -2.638 1.00 79.19 81 SER A O 1
ATOM 632 N N . GLY A 1 82 ? -4.470 4.857 -2.420 1.00 79.38 82 GLY A N 1
ATOM 633 C CA . GLY A 1 82 ? -4.728 4.667 -3.847 1.00 79.38 82 GLY A CA 1
ATOM 634 C C . GLY A 1 82 ? -4.581 5.954 -4.663 1.00 79.38 82 GLY A C 1
ATOM 635 O O . GLY A 1 82 ? -4.057 5.917 -5.771 1.00 79.38 82 GLY A O 1
ATOM 636 N N . GLY A 1 83 ? -4.951 7.108 -4.102 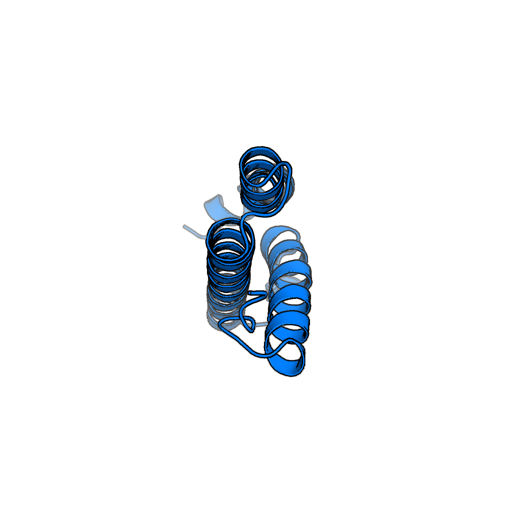1.00 82.56 83 GLY A N 1
ATOM 637 C CA . GLY A 1 83 ? -4.737 8.422 -4.714 1.00 82.56 83 GLY A CA 1
ATOM 638 C C . GLY A 1 83 ? -3.253 8.761 -4.868 1.00 82.56 83 GLY A C 1
ATOM 639 O O . GLY A 1 83 ? -2.834 9.187 -5.942 1.00 82.56 83 GLY A O 1
ATOM 640 N N . ILE A 1 84 ? -2.438 8.484 -3.841 1.00 84.75 84 ILE A N 1
ATOM 641 C CA . ILE A 1 84 ? -0.972 8.636 -3.911 1.00 84.75 84 ILE A CA 1
ATOM 642 C C . ILE A 1 84 ? -0.403 7.754 -5.028 1.00 84.75 84 ILE A C 1
ATOM 644 O O . ILE A 1 84 ? 0.342 8.229 -5.882 1.00 84.75 84 ILE A O 1
ATOM 648 N N . THR A 1 85 ? -0.806 6.484 -5.068 1.00 84.75 85 THR A N 1
ATOM 649 C CA . THR A 1 85 ? -0.420 5.548 -6.136 1.00 84.75 85 THR A CA 1
ATOM 650 C C . THR A 1 85 ? -0.859 6.050 -7.517 1.00 84.75 85 THR A C 1
ATOM 652 O O . THR A 1 85 ? -0.098 5.970 -8.481 1.00 84.75 85 THR A O 1
ATOM 655 N N . GLY A 1 86 ? -2.057 6.632 -7.604 1.00 85.75 86 GLY A N 1
ATOM 656 C CA . GLY A 1 86 ? -2.603 7.253 -8.807 1.00 85.75 86 GLY A CA 1
ATOM 657 C C . GLY A 1 86 ? -1.740 8.396 -9.343 1.00 85.75 86 GLY A C 1
ATOM 658 O O . GLY A 1 86 ? -1.545 8.478 -10.552 1.00 85.75 86 GLY A O 1
ATOM 659 N N . LEU A 1 87 ? -1.154 9.228 -8.475 1.00 88.69 87 LEU A N 1
ATOM 660 C CA . LEU A 1 87 ? -0.231 10.294 -8.894 1.00 88.69 87 LEU A CA 1
ATOM 661 C C . LEU A 1 87 ? 1.005 9.728 -9.607 1.00 88.69 87 LEU A C 1
ATOM 663 O O . LEU A 1 87 ? 1.388 10.218 -10.672 1.00 88.69 87 LEU A O 1
ATOM 667 N N . PHE A 1 88 ? 1.599 8.666 -9.057 1.00 87.81 88 PHE A N 1
ATOM 668 C CA . PHE A 1 88 ? 2.733 7.988 -9.691 1.00 87.81 88 PHE A CA 1
ATOM 669 C C . PHE A 1 88 ? 2.323 7.311 -10.999 1.00 87.81 88 PHE A C 1
ATOM 671 O O . PHE A 1 88 ? 3.038 7.416 -11.995 1.00 87.81 88 PHE A O 1
ATOM 678 N N . TYR A 1 89 ? 1.147 6.680 -11.030 1.00 87.06 89 TYR A N 1
ATOM 679 C CA . TYR A 1 89 ? 0.612 6.079 -12.247 1.00 87.06 89 TYR A CA 1
ATOM 680 C C . TYR A 1 89 ? 0.405 7.119 -13.349 1.00 87.06 89 TYR A C 1
ATOM 682 O O . TYR A 1 89 ? 0.798 6.869 -14.481 1.00 87.06 89 TYR A O 1
ATOM 690 N N . LEU A 1 90 ? -0.166 8.286 -13.040 1.00 89.19 90 LEU A N 1
ATOM 691 C CA . LEU A 1 90 ? -0.400 9.343 -14.026 1.00 89.19 90 LEU A CA 1
ATOM 692 C C . LEU A 1 90 ? 0.913 9.868 -14.617 1.00 89.19 90 LEU A C 1
ATOM 694 O O . LEU A 1 90 ? 1.007 10.044 -15.832 1.00 89.19 90 LEU A O 1
ATOM 698 N N . ARG A 1 91 ? 1.945 10.058 -13.785 1.00 86.94 91 ARG A N 1
ATOM 699 C CA . ARG A 1 91 ? 3.283 10.464 -14.245 1.00 86.94 91 ARG A CA 1
ATOM 700 C C . ARG A 1 91 ? 3.919 9.410 -15.148 1.00 86.94 91 ARG A C 1
ATOM 702 O O . ARG A 1 91 ? 4.519 9.744 -16.166 1.00 86.94 91 ARG A O 1
ATOM 709 N N . SER A 1 92 ? 3.764 8.146 -14.783 1.00 83.88 92 SER A N 1
ATOM 710 C CA . SER A 1 92 ? 4.336 7.010 -15.499 1.00 83.88 92 SER A CA 1
ATOM 711 C C . SER A 1 92 ? 3.307 6.339 -16.409 1.00 83.88 92 SER A C 1
ATOM 713 O O . SER A 1 92 ? 3.434 5.172 -16.751 1.00 83.88 92 SER A O 1
ATOM 715 N N . ARG A 1 93 ? 2.264 7.053 -16.830 1.00 85.56 93 ARG A N 1
ATOM 716 C CA . ARG A 1 93 ? 1.216 6.496 -17.688 1.00 85.56 93 ARG A CA 1
ATOM 717 C C . ARG A 1 93 ? 1.745 6.105 -19.080 1.00 85.56 93 ARG A C 1
ATOM 719 O O . ARG A 1 93 ? 1.372 5.035 -19.555 1.00 85.56 93 ARG A O 1
ATOM 726 N N . PRO A 1 94 ? 2.642 6.887 -19.727 1.00 84.44 94 PRO A N 1
ATOM 727 C CA . PRO A 1 94 ? 3.155 6.560 -21.061 1.00 84.44 94 PRO A CA 1
ATOM 728 C C . PRO A 1 94 ? 3.857 5.200 -21.166 1.00 84.44 94 PRO A C 1
ATOM 730 O O . PRO A 1 94 ? 3.676 4.512 -22.167 1.00 84.44 94 PRO A O 1
ATOM 733 N N . LYS A 1 95 ? 4.588 4.753 -20.130 1.00 77.00 95 LYS A N 1
ATOM 734 C CA . LYS A 1 95 ? 5.290 3.449 -20.160 1.00 77.00 95 LYS A CA 1
ATOM 735 C C . LYS A 1 95 ? 4.348 2.250 -20.296 1.00 77.00 95 LYS A C 1
ATOM 737 O O . LYS A 1 95 ? 4.785 1.190 -20.722 1.00 77.00 95 LYS A O 1
ATOM 742 N N . TYR A 1 96 ? 3.066 2.407 -19.967 1.00 75.75 96 TYR A N 1
ATOM 743 C CA . TYR A 1 96 ? 2.072 1.347 -20.131 1.00 75.75 96 TYR A CA 1
ATOM 744 C C . TYR A 1 96 ? 1.461 1.302 -21.540 1.00 75.75 96 TYR A C 1
ATOM 746 O O . TYR A 1 96 ? 0.865 0.292 -21.892 1.00 75.75 96 TYR A O 1
ATOM 754 N N . PHE A 1 97 ? 1.619 2.356 -22.350 1.00 77.25 97 PHE A N 1
ATOM 755 C CA . PHE A 1 97 ? 1.121 2.404 -23.734 1.00 77.25 97 PHE A CA 1
ATOM 756 C C . PHE A 1 97 ? 2.163 1.993 -24.774 1.00 77.25 97 PHE A C 1
ATOM 758 O O . PHE A 1 97 ? 1.799 1.539 -25.848 1.00 77.25 97 PHE A O 1
ATOM 765 N N . VAL A 1 98 ? 3.452 2.133 -24.456 1.00 59.88 98 VAL A N 1
ATOM 766 C CA . VAL A 1 98 ? 4.563 1.740 -25.346 1.00 59.88 98 VAL A CA 1
ATOM 767 C C . VAL A 1 98 ? 4.789 0.216 -25.347 1.00 59.88 98 VAL A C 1
ATOM 769 O O . VAL A 1 98 ? 5.508 -0.305 -26.187 1.00 59.88 98 VAL A O 1
ATOM 772 N N . GLN A 1 99 ? 4.164 -0.514 -24.418 1.00 54.81 99 GLN A N 1
ATOM 773 C CA . GLN A 1 99 ? 4.291 -1.971 -24.271 1.00 54.81 99 GLN A CA 1
ATOM 774 C C . GLN A 1 99 ? 3.178 -2.773 -24.981 1.00 54.81 99 GLN A C 1
ATOM 776 O O . GLN A 1 99 ? 2.969 -3.934 -24.620 1.00 54.81 99 GLN A O 1
ATOM 781 N N . ALA A 1 100 ? 2.443 -2.157 -25.917 1.00 45.78 100 ALA A N 1
ATOM 782 C CA . ALA A 1 100 ? 1.393 -2.801 -26.714 1.00 45.78 100 ALA A CA 1
ATOM 783 C C . ALA A 1 100 ? 1.917 -3.250 -28.083 1.00 45.78 100 ALA A C 1
ATOM 785 O O . ALA A 1 100 ? 2.651 -2.456 -28.712 1.00 45.78 100 ALA A O 1
#

Secondary structure (DSSP, 8-state):
-PPPPSS-HHHHHHHHHHHHHHHHHHHHS-GGGGT--HHHHHHHHHHHHHHHHHHHHHHHHHHHHTT-TTHHHHHHHHHHHHHHHHHHHHHT-GGGTTT-

Sequence (100 aa):
MKTKLLIPANILIPLALFGAIFTVFTVSFDLTSFGIPLAAGKFLTYIAFLCSFLVALVLISDVFRNNIPGKYLWTLGFLISGGITGLFYLRSRPKYFVQA

Radius of gyration: 15.95 Å; chains: 1; bounding box: 33×21×52 Å

Foldseek 3Di:
DQDDQPDDPVVLVVLCVLLLVLLLVLLQDDCVVVVDDPVRSVVSNVSSPVSLVVSLVRQLCNCVVRVPVPSVVVNVVSVCSVVVSVVSNVVSVVVVVVVD

pLDDT: mean 88.3, std 9.25, range [45.78, 96.25]

Organism: NCBI:txid266749